Protein AF-A0A8S9LTP0-F1 (afdb_monomer_lite)

Organism: Brassica cretica (NCBI:txid69181)

Foldseek 3Di:
DDDDDDPVPDDVVNPPPQDCCCVQVVDPCNVVVVVVVVVVVLVVQLVVLVVPPQLQVSLVSLLVSLQVLLVPDDDDPVNVVSSVSSLVSNCVRVNPPDPSSVVSCVVNVD

Sequence (110 aa):
MQEDLPVSLLHPDYLRIIGNDLLFFGDSSYKNELVSWSQLVVGELVDAIEQESSQTARGNIALEACNCISSALVMNEKVSQLCLRLLETAKGCLGATDRYLEATKQSLHL

Structure (mmCIF, N/CA/C/O backbone):
data_AF-A0A8S9LTP0-F1
#
_entry.id   AF-A0A8S9LTP0-F1
#
loop_
_atom_site.group_PDB
_atom_site.id
_atom_site.type_symbol
_atom_site.label_atom_id
_atom_site.label_alt_id
_atom_site.label_comp_id
_atom_site.label_asym_id
_atom_site.label_entity_id
_atom_site.label_seq_id
_atom_site.pdbx_PDB_ins_code
_atom_site.Cartn_x
_atom_site.Cartn_y
_atom_site.Cartn_z
_atom_site.occupancy
_atom_site.B_iso_or_equiv
_atom_site.auth_seq_id
_atom_site.auth_comp_id
_atom_site.auth_asym_id
_atom_site.auth_atom_id
_atom_site.pdbx_PDB_model_num
ATOM 1 N N . MET A 1 1 ? 44.442 -11.635 -30.540 1.00 35.06 1 MET A N 1
ATOM 2 C CA . MET A 1 1 ? 45.266 -10.419 -30.411 1.00 35.06 1 MET A CA 1
ATOM 3 C C . MET A 1 1 ? 44.439 -9.326 -31.062 1.00 35.06 1 MET A C 1
ATOM 5 O O . MET A 1 1 ? 44.326 -9.327 -32.277 1.00 35.06 1 MET A O 1
ATOM 9 N N . GLN A 1 2 ? 43.677 -8.578 -30.264 1.00 41.56 2 GLN A N 1
ATOM 10 C CA . GLN A 1 2 ? 42.811 -7.510 -30.764 1.00 41.56 2 GLN A CA 1
ATOM 11 C C . GLN A 1 2 ? 43.703 -6.270 -30.863 1.00 41.56 2 GLN A C 1
ATOM 13 O O . GLN A 1 2 ? 44.269 -5.868 -29.851 1.00 41.56 2 GLN A O 1
ATOM 18 N N . GLU A 1 3 ? 43.928 -5.752 -32.067 1.00 44.91 3 GLU A N 1
ATOM 19 C CA . GLU A 1 3 ? 44.698 -4.520 -32.244 1.00 44.91 3 GLU A CA 1
ATOM 20 C C . GLU A 1 3 ? 43.863 -3.328 -31.761 1.00 44.91 3 GLU A C 1
ATOM 22 O O . GLU A 1 3 ? 42.757 -3.094 -32.252 1.00 44.91 3 GLU A O 1
ATOM 27 N N . ASP A 1 4 ? 44.393 -2.594 -30.782 1.00 54.56 4 ASP A N 1
ATOM 28 C CA . ASP A 1 4 ? 43.830 -1.334 -30.305 1.00 54.56 4 ASP A CA 1
ATOM 29 C C . ASP A 1 4 ? 43.996 -0.263 -31.393 1.00 54.56 4 ASP A C 1
ATOM 31 O O . ASP A 1 4 ? 45.096 0.233 -31.651 1.00 54.56 4 ASP A O 1
ATOM 35 N N . LEU A 1 5 ? 42.896 0.093 -32.058 1.00 50.09 5 LEU A N 1
ATOM 36 C CA . LEU A 1 5 ? 42.886 1.168 -33.047 1.00 50.09 5 LEU A CA 1
ATOM 37 C C . LEU A 1 5 ? 42.984 2.535 -32.332 1.00 50.09 5 LEU A C 1
ATOM 39 O O . LEU A 1 5 ? 42.237 2.774 -31.378 1.00 50.09 5 LEU A O 1
ATOM 43 N N . PRO A 1 6 ? 43.855 3.464 -32.771 1.00 48.56 6 PRO A N 1
ATOM 44 C CA . PRO A 1 6 ? 44.020 4.758 -32.114 1.00 48.56 6 PRO A CA 1
ATOM 45 C C . PRO A 1 6 ? 42.740 5.604 -32.168 1.00 48.56 6 PRO A C 1
ATOM 47 O O . PRO A 1 6 ? 42.134 5.796 -33.224 1.00 48.56 6 PRO A O 1
ATOM 50 N N . VAL A 1 7 ? 42.382 6.179 -31.014 1.00 56.25 7 VAL A N 1
ATOM 51 C CA . VAL A 1 7 ? 41.175 6.997 -30.758 1.00 56.25 7 VAL A CA 1
ATOM 52 C C . VAL A 1 7 ? 41.009 8.171 -31.739 1.00 56.25 7 VAL A C 1
ATOM 54 O O . VAL A 1 7 ? 39.906 8.683 -31.907 1.00 56.25 7 VAL A O 1
ATOM 57 N N . SER A 1 8 ? 42.065 8.574 -32.454 1.00 54.38 8 SER A N 1
ATOM 58 C CA . SER A 1 8 ? 42.015 9.677 -33.421 1.00 54.38 8 SER A CA 1
ATOM 59 C C . SER A 1 8 ? 41.338 9.341 -34.760 1.00 54.38 8 SER A C 1
ATOM 61 O O . SER A 1 8 ? 41.303 10.208 -35.630 1.00 54.38 8 SER A O 1
ATOM 63 N N . LEU A 1 9 ? 40.847 8.110 -34.964 1.00 49.56 9 LEU A N 1
ATOM 64 C CA . LEU A 1 9 ? 40.182 7.674 -36.207 1.00 49.56 9 LEU A CA 1
ATOM 65 C C . LEU A 1 9 ? 38.653 7.544 -36.096 1.00 49.56 9 LEU A C 1
ATOM 67 O O . LEU A 1 9 ? 37.998 7.199 -37.079 1.00 49.56 9 LEU A O 1
ATOM 71 N N . LEU A 1 10 ? 38.061 7.823 -34.933 1.00 54.38 10 LEU A N 1
ATOM 72 C CA . LEU A 1 10 ? 36.606 7.813 -34.782 1.00 54.38 10 LEU A CA 1
ATOM 73 C C . LEU A 1 10 ? 36.019 9.123 -35.331 1.00 54.38 10 LEU A C 1
ATOM 75 O O . LEU A 1 10 ? 36.367 10.212 -34.877 1.00 54.38 10 LEU A O 1
ATOM 79 N N . HIS A 1 11 ? 35.129 9.009 -36.323 1.00 52.19 11 HIS A N 1
ATOM 80 C CA . HIS A 1 11 ? 34.336 10.121 -36.860 1.00 52.19 11 HIS A CA 1
ATOM 81 C C . HIS A 1 11 ? 33.653 10.872 -35.696 1.00 52.19 11 HIS A C 1
ATOM 83 O O . HIS A 1 11 ? 33.211 10.208 -34.755 1.00 52.19 11 HIS A O 1
ATOM 89 N N . PRO A 1 12 ? 33.519 12.211 -35.722 1.00 51.66 12 PRO A N 1
ATOM 90 C CA . PRO A 1 12 ? 32.921 12.976 -34.618 1.00 51.66 12 PRO A CA 1
ATOM 91 C C . PRO A 1 12 ? 31.493 12.531 -34.247 1.00 51.66 12 PRO A C 1
ATOM 93 O O . PRO A 1 12 ? 31.073 12.724 -33.109 1.00 51.66 12 PRO A O 1
ATOM 96 N N . ASP A 1 13 ? 30.786 11.841 -35.146 1.00 53.81 13 ASP A N 1
ATOM 97 C CA . ASP A 1 13 ? 29.470 11.240 -34.877 1.00 53.81 13 ASP A CA 1
ATOM 98 C C . ASP A 1 13 ? 29.525 9.965 -34.010 1.00 53.81 13 ASP A C 1
ATOM 100 O O . ASP A 1 13 ? 28.516 9.560 -33.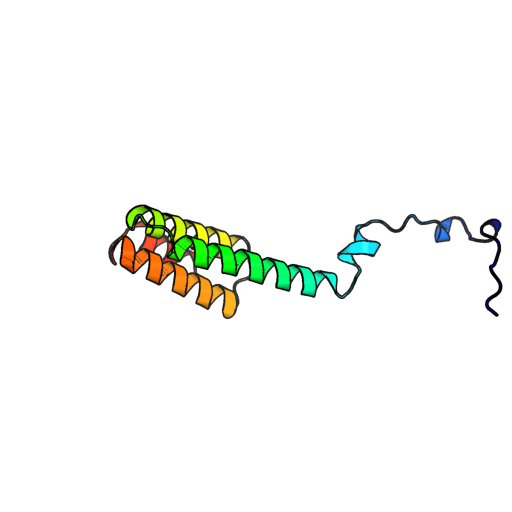433 1.00 53.81 13 ASP A O 1
ATOM 104 N N . TYR A 1 14 ? 30.697 9.330 -33.893 1.00 51.81 14 TYR A N 1
ATOM 105 C CA . TYR A 1 14 ? 30.942 8.159 -33.041 1.00 51.81 14 TYR A CA 1
ATOM 106 C C . TYR A 1 14 ? 31.358 8.543 -31.615 1.00 51.81 14 TYR A C 1
ATOM 108 O O . TYR A 1 14 ? 31.257 7.727 -30.702 1.00 51.81 14 TYR A O 1
ATOM 116 N N . LEU A 1 15 ? 31.765 9.801 -31.400 1.00 53.56 15 LEU A N 1
ATOM 117 C CA . LEU A 1 15 ? 31.974 10.388 -30.074 1.00 53.56 15 LEU A CA 1
ATOM 118 C C . LEU A 1 15 ? 30.686 11.047 -29.555 1.00 53.56 15 LEU A C 1
ATOM 120 O O . LEU A 1 15 ? 30.707 12.058 -28.853 1.00 53.56 15 LEU A O 1
ATOM 124 N N . ARG A 1 16 ? 29.530 10.488 -29.914 1.00 58.44 16 ARG A N 1
ATOM 125 C CA . ARG A 1 16 ? 28.275 10.838 -29.266 1.00 58.44 16 ARG A CA 1
ATOM 126 C C . ARG A 1 16 ? 28.364 10.297 -27.846 1.00 58.44 16 ARG A C 1
ATOM 128 O O . ARG A 1 16 ? 28.272 9.090 -27.647 1.00 58.44 16 ARG A O 1
ATOM 135 N N . ILE A 1 17 ? 28.597 11.188 -26.881 1.00 63.09 17 ILE A N 1
ATOM 136 C CA . ILE A 1 17 ? 28.545 10.872 -25.451 1.00 63.09 17 ILE A CA 1
ATOM 137 C C . ILE A 1 17 ? 27.221 10.144 -25.224 1.00 63.09 17 ILE A C 1
ATOM 139 O O . ILE A 1 17 ? 26.148 10.735 -25.355 1.00 63.09 17 ILE A O 1
ATOM 143 N N . ILE A 1 18 ? 27.303 8.833 -25.001 1.00 60.97 18 ILE A N 1
ATOM 144 C CA . ILE A 1 18 ? 26.132 8.001 -24.767 1.00 60.97 18 ILE A CA 1
ATOM 145 C C . ILE A 1 18 ? 25.568 8.483 -23.435 1.00 60.97 18 ILE A C 1
ATOM 147 O O . ILE A 1 18 ? 26.243 8.407 -22.410 1.00 60.97 18 ILE A O 1
ATOM 151 N N . GLY A 1 19 ? 24.376 9.071 -23.470 1.00 65.31 19 GLY A N 1
ATOM 152 C CA . GLY A 1 19 ? 23.744 9.582 -22.265 1.00 65.31 19 GLY A CA 1
ATOM 153 C C . GLY A 1 19 ? 23.388 8.447 -21.303 1.00 65.31 19 GLY A C 1
ATOM 154 O O . GLY A 1 19 ? 23.297 7.275 -21.681 1.00 65.31 19 GLY A O 1
ATOM 155 N N . ASN A 1 20 ? 23.175 8.795 -20.033 1.00 64.44 20 ASN A N 1
ATOM 156 C CA . ASN A 1 20 ? 22.785 7.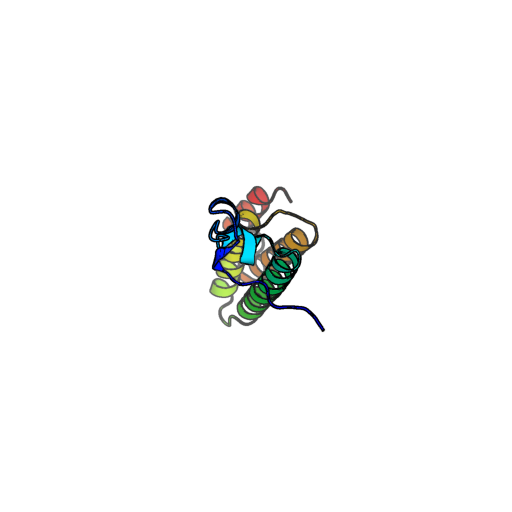830 -18.998 1.00 64.44 20 ASN A CA 1
ATOM 157 C C . ASN A 1 20 ? 21.457 7.120 -19.323 1.00 64.44 20 ASN A C 1
ATOM 159 O O . ASN A 1 20 ? 21.227 6.008 -18.858 1.00 64.44 20 ASN A O 1
ATOM 163 N N . ASP A 1 21 ? 20.605 7.735 -20.144 1.00 62.94 21 ASP A N 1
ATOM 164 C CA . ASP A 1 21 ? 19.413 7.129 -20.739 1.00 62.94 21 ASP A CA 1
ATOM 165 C C . ASP A 1 21 ? 19.740 5.849 -21.521 1.00 62.94 21 ASP A C 1
ATOM 167 O O . ASP A 1 21 ? 19.037 4.854 -21.394 1.00 62.94 21 ASP A O 1
ATOM 171 N N . LEU A 1 22 ? 20.845 5.820 -22.263 1.00 61.16 22 LEU A N 1
ATOM 172 C CA . LEU A 1 22 ? 21.258 4.653 -23.043 1.00 61.16 22 LEU A CA 1
ATOM 173 C C . LEU A 1 22 ? 22.191 3.711 -22.270 1.00 61.16 22 LEU A C 1
ATOM 175 O O . LEU A 1 22 ? 22.128 2.505 -22.487 1.00 61.16 22 LEU A O 1
ATOM 179 N N . LEU A 1 23 ? 23.024 4.229 -21.361 1.00 63.25 23 LEU A N 1
ATOM 180 C CA . LEU A 1 23 ? 23.932 3.401 -20.550 1.00 63.25 23 LEU A CA 1
ATOM 181 C C . LEU A 1 23 ? 23.234 2.689 -19.386 1.00 63.25 23 LEU A C 1
ATOM 183 O O . LEU A 1 23 ? 23.652 1.601 -19.013 1.00 63.25 23 LEU A O 1
ATOM 187 N N . PHE A 1 24 ? 22.204 3.303 -18.797 1.00 60.16 24 PHE A N 1
ATOM 188 C CA . PHE A 1 24 ? 21.548 2.797 -17.589 1.00 60.16 24 PHE A CA 1
ATOM 189 C C . PHE A 1 24 ? 20.116 2.334 -17.871 1.00 60.16 24 PHE A C 1
ATOM 191 O O . PHE A 1 24 ? 19.748 1.222 -17.515 1.00 60.16 24 PHE A O 1
ATOM 198 N N . PHE A 1 25 ? 19.314 3.142 -18.573 1.00 60.09 25 PHE A N 1
ATOM 199 C CA . PHE A 1 25 ? 17.935 2.762 -18.927 1.00 60.09 25 PHE A CA 1
ATOM 200 C C . PHE A 1 25 ? 17.847 1.938 -20.223 1.00 60.09 25 PHE A C 1
ATOM 202 O O . PHE A 1 25 ? 16.811 1.328 -20.497 1.00 60.09 25 PHE A O 1
ATOM 209 N N . GLY A 1 26 ? 18.925 1.916 -21.012 1.00 64.81 26 GLY A N 1
ATOM 210 C CA . GLY A 1 26 ? 19.077 1.074 -22.196 1.00 64.81 26 GLY A CA 1
ATOM 211 C C . GLY A 1 26 ? 19.525 -0.354 -21.883 1.00 64.81 26 GLY A C 1
ATOM 212 O O . GLY A 1 26 ? 19.410 -1.214 -22.759 1.00 64.81 26 GLY A O 1
ATOM 213 N N . ASP A 1 27 ? 19.983 -0.631 -20.654 1.00 77.00 27 ASP A N 1
ATOM 214 C CA . ASP A 1 27 ? 20.279 -1.998 -20.230 1.00 77.00 27 ASP A CA 1
ATOM 215 C C . ASP A 1 27 ? 18.974 -2.793 -20.076 1.00 77.00 27 ASP A C 1
ATOM 217 O O . ASP A 1 27 ? 18.029 -2.393 -19.390 1.00 77.00 27 ASP A O 1
ATOM 221 N N . SER A 1 28 ? 18.915 -3.951 -20.729 1.00 78.75 28 SER A N 1
ATOM 222 C CA . SER A 1 28 ? 17.771 -4.857 -20.645 1.00 78.75 28 SER A CA 1
ATOM 223 C C . SER A 1 28 ? 17.491 -5.374 -19.222 1.00 78.75 28 SER A C 1
ATOM 225 O O . SER A 1 28 ? 16.341 -5.707 -18.924 1.00 78.75 28 SER A O 1
ATOM 227 N N . SER A 1 29 ? 18.497 -5.413 -18.336 1.00 83.88 29 SER A N 1
ATOM 228 C CA . SER A 1 29 ? 18.367 -5.819 -16.933 1.00 83.88 29 SER A CA 1
ATOM 229 C C . SER A 1 29 ? 17.701 -4.750 -16.072 1.00 83.88 29 SER A C 1
ATOM 231 O O . SER A 1 29 ? 16.993 -5.109 -15.131 1.00 83.88 29 SER A O 1
ATOM 233 N N . TYR A 1 30 ? 17.836 -3.464 -16.422 1.00 85.12 30 TYR A N 1
ATOM 234 C CA . TYR A 1 30 ? 17.379 -2.338 -15.602 1.00 85.12 30 TYR A CA 1
ATOM 235 C C . TYR A 1 30 ? 15.915 -2.478 -15.177 1.00 85.12 30 TYR A C 1
ATOM 237 O O . TYR A 1 30 ? 15.575 -2.300 -14.010 1.00 85.12 30 TYR A O 1
ATOM 245 N N . LYS A 1 31 ? 15.030 -2.856 -16.108 1.00 84.50 31 LYS A N 1
ATOM 246 C CA . LYS A 1 31 ? 13.603 -3.046 -15.804 1.00 84.50 31 LYS A CA 1
ATOM 247 C C . LYS A 1 31 ? 13.379 -4.166 -14.787 1.00 84.50 31 LYS A C 1
ATOM 249 O O . LYS A 1 31 ? 12.546 -4.019 -13.898 1.00 84.50 31 LYS A O 1
ATOM 254 N N . ASN A 1 32 ? 14.116 -5.269 -14.906 1.00 88.81 32 ASN A N 1
ATOM 255 C CA . ASN A 1 32 ? 14.001 -6.405 -13.993 1.00 88.81 32 ASN A CA 1
ATOM 256 C C . ASN A 1 32 ? 14.567 -6.070 -12.610 1.00 88.81 32 ASN A C 1
ATOM 258 O O . ASN A 1 32 ? 13.963 -6.424 -11.597 1.00 88.81 32 ASN A O 1
ATOM 262 N N . GLU A 1 33 ? 15.689 -5.354 -12.558 1.00 89.88 33 GLU A N 1
ATOM 263 C CA . GLU A 1 33 ? 16.276 -4.870 -11.309 1.00 89.88 33 GLU A CA 1
ATOM 264 C C . GLU A 1 33 ? 15.343 -3.878 -10.617 1.00 89.88 33 GLU A C 1
ATOM 266 O O . GLU A 1 33 ? 15.043 -4.046 -9.437 1.00 89.88 33 GLU A O 1
ATOM 271 N N . LEU A 1 34 ? 14.795 -2.908 -11.353 1.00 88.44 34 LEU A N 1
ATOM 272 C CA . LEU A 1 34 ? 13.831 -1.944 -10.827 1.00 88.44 34 LEU A CA 1
ATOM 273 C C . LEU A 1 34 ? 12.584 -2.636 -10.265 1.00 88.44 34 LEU A C 1
ATOM 275 O O . LEU A 1 34 ? 12.130 -2.291 -9.175 1.00 88.44 34 LEU A O 1
ATOM 279 N N . VAL A 1 35 ? 12.042 -3.631 -10.973 1.00 89.69 35 VAL A N 1
ATOM 280 C CA . VAL A 1 35 ? 10.923 -4.442 -10.470 1.00 89.69 35 VAL A CA 1
ATOM 281 C C . VAL A 1 35 ? 11.315 -5.191 -9.196 1.00 89.69 35 VAL A C 1
ATOM 283 O O . VAL A 1 35 ? 10.532 -5.202 -8.250 1.00 89.69 35 VAL A O 1
ATOM 286 N N . SER A 1 36 ? 12.515 -5.774 -9.142 1.00 91.56 36 SER A N 1
ATOM 287 C CA . SER A 1 36 ? 12.996 -6.526 -7.974 1.00 91.56 36 SER A CA 1
ATOM 288 C C . SER A 1 36 ? 13.153 -5.623 -6.748 1.00 91.56 36 SER A C 1
ATOM 290 O O . SER A 1 36 ? 12.650 -5.943 -5.673 1.00 91.56 36 SER A O 1
ATOM 292 N N . TRP A 1 37 ? 13.769 -4.452 -6.920 1.00 93.62 37 TRP A N 1
ATOM 293 C CA . TRP A 1 37 ? 13.900 -3.446 -5.866 1.00 93.62 37 TRP A CA 1
ATOM 294 C C . TRP A 1 37 ? 12.547 -2.904 -5.412 1.00 93.62 37 TRP A C 1
ATOM 296 O O . TRP A 1 37 ? 12.308 -2.789 -4.214 1.00 93.62 37 TRP A O 1
ATOM 306 N N . SER A 1 38 ? 11.639 -2.624 -6.350 1.00 93.06 38 SER A N 1
ATOM 307 C CA . SER A 1 38 ? 10.290 -2.155 -6.015 1.00 93.06 38 SER A CA 1
ATOM 308 C C . SER A 1 38 ? 9.527 -3.201 -5.206 1.00 93.06 38 SER A C 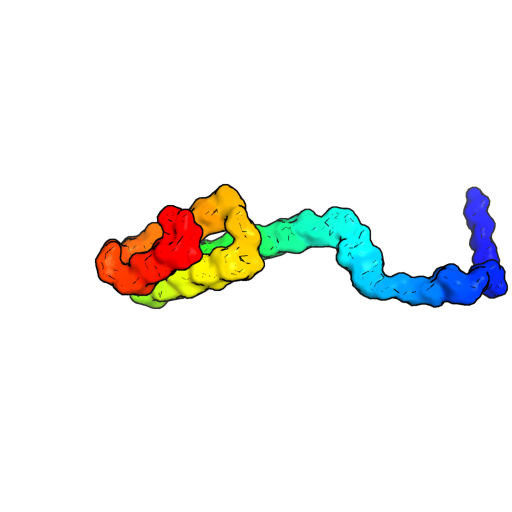1
AT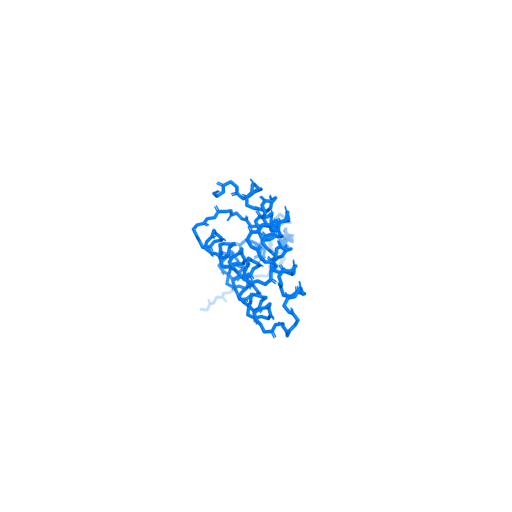OM 310 O O . SER A 1 38 ? 8.885 -2.862 -4.220 1.00 93.06 38 SER A O 1
ATOM 312 N N . GLN A 1 39 ? 9.622 -4.478 -5.588 1.00 93.06 39 GLN A N 1
ATOM 313 C CA . GLN A 1 39 ? 9.002 -5.579 -4.850 1.00 93.06 39 GLN A CA 1
ATOM 314 C C . GLN A 1 39 ? 9.567 -5.707 -3.436 1.00 93.06 39 GLN A C 1
ATOM 316 O O . GLN A 1 39 ? 8.786 -5.860 -2.501 1.00 93.06 39 GLN A O 1
ATOM 321 N N . LEU A 1 40 ? 10.890 -5.607 -3.279 1.00 95.69 40 LEU A N 1
ATOM 322 C CA . LEU A 1 40 ? 11.537 -5.650 -1.969 1.00 95.69 40 LEU A CA 1
ATOM 323 C C . LEU A 1 40 ? 11.056 -4.499 -1.079 1.00 95.69 40 LEU A C 1
ATOM 325 O O . LEU A 1 40 ? 10.556 -4.741 0.012 1.00 95.69 40 LEU A O 1
ATOM 329 N N . VAL A 1 41 ? 11.144 -3.258 -1.563 1.00 95.88 41 VAL A N 1
ATOM 330 C CA . VAL A 1 41 ? 10.759 -2.067 -0.787 1.00 95.88 41 VAL A CA 1
ATOM 331 C C . VAL A 1 41 ? 9.275 -2.090 -0.422 1.00 95.88 41 VAL A C 1
ATOM 333 O O . VAL A 1 41 ? 8.915 -1.770 0.707 1.00 95.88 41 VAL A O 1
ATOM 336 N N . VAL A 1 42 ? 8.405 -2.487 -1.356 1.00 95.81 42 VAL A N 1
ATOM 337 C CA . VAL A 1 42 ? 6.966 -2.616 -1.089 1.00 95.81 42 VAL A CA 1
ATOM 338 C C . VAL A 1 42 ? 6.692 -3.728 -0.073 1.00 95.81 42 VAL A C 1
ATOM 340 O O . VAL A 1 42 ? 5.836 -3.550 0.789 1.00 95.81 42 VAL A O 1
ATOM 343 N N . GLY A 1 43 ? 7.415 -4.848 -0.141 1.00 95.62 43 GLY A N 1
ATOM 344 C CA . GLY A 1 43 ? 7.322 -5.925 0.846 1.00 95.62 43 GLY A CA 1
ATOM 345 C C . GLY A 1 43 ? 7.692 -5.454 2.252 1.00 95.62 43 GLY A C 1
ATOM 346 O O . GLY A 1 43 ? 6.873 -5.559 3.161 1.00 95.62 43 GLY A O 1
ATOM 347 N N . GLU A 1 44 ? 8.869 -4.842 2.402 1.00 97.50 44 GLU A N 1
ATOM 348 C CA . GLU A 1 44 ? 9.353 -4.291 3.677 1.00 97.50 44 GLU A CA 1
ATOM 349 C C . GLU A 1 44 ? 8.392 -3.240 4.254 1.00 97.50 44 GLU A C 1
ATOM 351 O O . GLU A 1 44 ? 8.140 -3.213 5.458 1.00 97.50 44 GLU A O 1
ATOM 356 N N . LEU A 1 45 ? 7.801 -2.395 3.399 1.00 97.12 45 LEU A N 1
ATOM 357 C CA . LEU A 1 45 ? 6.785 -1.430 3.817 1.00 97.12 45 LEU A CA 1
ATOM 358 C C . LEU A 1 45 ? 5.554 -2.127 4.413 1.00 97.12 45 LEU A C 1
ATOM 360 O O . LEU A 1 45 ? 5.075 -1.719 5.469 1.00 97.12 45 LEU A O 1
ATOM 364 N N . VAL A 1 46 ? 5.031 -3.162 3.750 1.00 96.50 46 VAL A N 1
ATOM 365 C CA . VAL A 1 46 ? 3.861 -3.905 4.244 1.00 96.50 46 VAL A CA 1
ATOM 366 C C . VAL A 1 46 ? 4.174 -4.599 5.568 1.00 96.50 46 VAL A C 1
ATOM 368 O O . VAL A 1 46 ? 3.373 -4.518 6.499 1.00 96.50 46 VAL A O 1
ATOM 371 N N . ASP A 1 47 ? 5.344 -5.222 5.681 1.00 97.00 47 ASP A N 1
ATOM 372 C CA . ASP A 1 47 ? 5.748 -5.913 6.905 1.00 97.00 47 ASP A CA 1
ATOM 373 C C . ASP A 1 47 ? 5.947 -4.926 8.069 1.00 97.00 47 ASP A C 1
ATOM 375 O O . ASP A 1 47 ? 5.524 -5.199 9.195 1.00 97.00 47 ASP A O 1
ATOM 379 N N . ALA A 1 48 ? 6.503 -3.739 7.805 1.00 98.06 48 ALA A N 1
ATOM 380 C CA . ALA A 1 48 ? 6.617 -2.671 8.797 1.00 98.06 48 ALA A CA 1
ATOM 381 C C . ALA A 1 48 ? 5.243 -2.165 9.269 1.00 98.06 48 ALA A C 1
ATOM 383 O O . ALA A 1 48 ? 5.043 -1.949 10.466 1.00 98.06 48 ALA A O 1
ATOM 384 N N . ILE A 1 49 ? 4.275 -2.024 8.355 1.00 98.12 49 ILE A N 1
ATOM 385 C CA . ILE A 1 49 ? 2.894 -1.659 8.703 1.00 98.12 49 ILE A CA 1
ATOM 386 C C . ILE A 1 49 ? 2.291 -2.716 9.631 1.00 98.12 49 ILE A C 1
ATOM 388 O O . ILE A 1 49 ? 1.715 -2.373 10.659 1.00 98.12 49 ILE A O 1
ATOM 392 N N . GLU A 1 50 ? 2.441 -4.004 9.326 1.00 95.44 50 GLU A N 1
ATOM 393 C CA . GLU A 1 50 ? 1.896 -5.077 10.168 1.00 95.44 50 GLU A CA 1
ATOM 394 C C . GLU A 1 50 ? 2.505 -5.117 11.576 1.00 95.44 50 GLU A C 1
ATOM 396 O O . GLU A 1 50 ? 1.830 -5.517 12.532 1.00 95.44 50 GLU A O 1
ATOM 401 N N . GLN A 1 51 ? 3.749 -4.660 11.719 1.00 96.94 51 GLN A N 1
ATOM 402 C CA . GLN A 1 51 ? 4.453 -4.562 12.996 1.00 96.94 51 GLN A CA 1
ATOM 403 C C . GLN A 1 51 ? 4.106 -3.297 13.802 1.00 96.94 51 GLN A C 1
ATOM 405 O O . GLN A 1 51 ? 4.418 -3.245 14.993 1.00 96.94 51 GLN A O 1
ATOM 410 N N . GLU A 1 52 ? 3.424 -2.303 13.218 1.00 98.19 52 GLU A N 1
ATOM 411 C CA . GLU A 1 52 ? 3.061 -1.058 13.911 1.00 98.19 52 GLU A CA 1
ATOM 412 C C . GLU A 1 52 ? 2.170 -1.338 15.127 1.00 98.19 52 GLU A C 1
ATOM 414 O O . GLU A 1 52 ? 1.038 -1.794 14.996 1.00 98.19 52 GLU A O 1
ATOM 419 N N . SER A 1 53 ? 2.660 -1.052 16.329 1.00 96.94 53 SER A N 1
ATOM 420 C CA . SER A 1 53 ? 1.998 -1.371 17.599 1.00 96.94 53 SER A CA 1
ATOM 421 C C . SER A 1 53 ? 0.605 -0.750 17.781 1.00 96.94 53 SER A C 1
ATOM 423 O O . SER A 1 53 ? -0.286 -1.384 18.351 1.00 96.94 53 SER A O 1
ATOM 425 N N . SER A 1 54 ? 0.397 0.476 17.301 1.00 98.00 54 SER A N 1
ATOM 426 C CA . SER A 1 54 ? -0.863 1.196 17.452 1.00 98.00 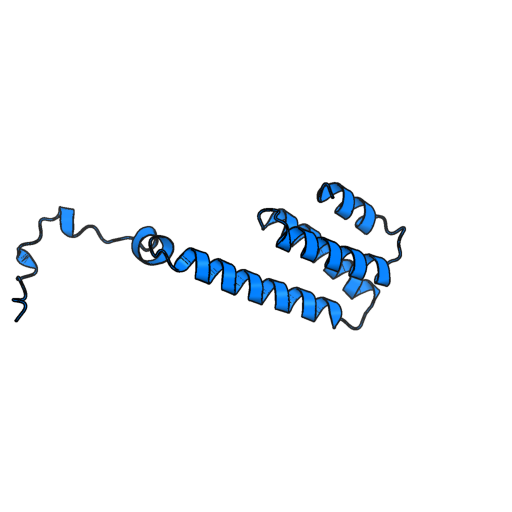54 SER A CA 1
ATOM 427 C C . SER A 1 54 ? -1.853 0.759 16.380 1.00 98.00 54 SER A C 1
ATOM 429 O O . SER A 1 54 ? -1.631 0.999 15.198 1.00 98.00 54 SER A O 1
ATOM 431 N N . GLN A 1 55 ? -2.985 0.169 16.780 1.00 96.56 55 GLN A N 1
ATOM 432 C CA . GLN A 1 55 ? -4.008 -0.279 15.827 1.00 96.56 55 GLN A CA 1
ATOM 433 C C . GLN A 1 55 ? -4.497 0.863 14.933 1.00 96.56 55 GLN A C 1
ATOM 435 O O . GLN A 1 55 ? -4.497 0.737 13.713 1.00 96.56 55 GLN A O 1
ATOM 440 N N . THR A 1 56 ? -4.859 2.010 15.509 1.00 95.75 56 THR A N 1
ATOM 441 C CA . THR A 1 56 ? -5.331 3.152 14.716 1.00 95.75 56 THR A CA 1
ATOM 442 C C . THR A 1 56 ? -4.258 3.657 13.751 1.00 95.75 56 THR A C 1
ATOM 444 O O . THR A 1 56 ? -4.571 3.942 12.597 1.00 95.75 56 THR A O 1
ATOM 447 N N . ALA A 1 57 ? -2.993 3.731 14.184 1.00 97.81 57 ALA A N 1
ATOM 448 C CA . ALA A 1 57 ? -1.902 4.140 13.300 1.00 97.81 57 ALA A CA 1
ATOM 449 C C . ALA A 1 57 ? -1.691 3.120 12.175 1.00 97.81 57 ALA A C 1
ATOM 451 O O . ALA A 1 57 ? -1.696 3.498 11.007 1.00 97.81 57 ALA A O 1
ATOM 452 N N . ARG A 1 58 ? -1.613 1.829 12.516 1.00 98.44 58 ARG A N 1
ATOM 453 C CA . ARG A 1 58 ? -1.503 0.717 11.568 1.00 98.44 58 ARG A CA 1
ATOM 454 C C . ARG A 1 58 ? -2.587 0.780 10.500 1.00 98.44 58 ARG A C 1
ATOM 456 O O . ARG A 1 58 ? -2.287 0.678 9.316 1.00 98.44 58 ARG A O 1
ATOM 46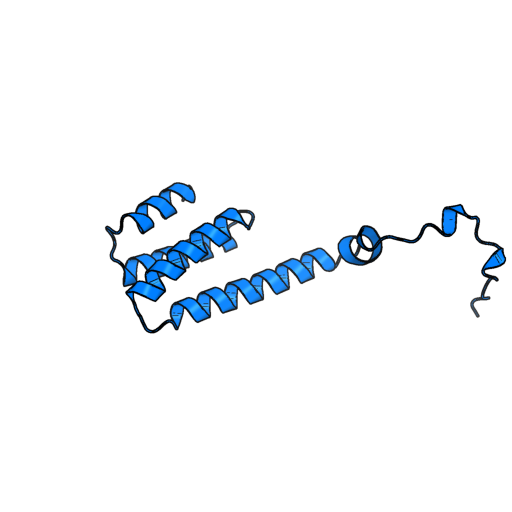3 N N . GLY A 1 59 ? -3.838 0.969 10.911 1.00 97.81 59 GLY A N 1
ATOM 464 C CA . GLY A 1 59 ? -4.962 1.032 9.988 1.00 97.81 59 GLY A CA 1
ATOM 465 C C . GLY A 1 59 ? -4.895 2.231 9.044 1.00 97.81 59 GLY A C 1
ATOM 466 O O . GLY A 1 59 ? -5.091 2.073 7.842 1.00 97.81 59 GLY A O 1
ATOM 467 N N . ASN A 1 60 ? -4.555 3.410 9.567 1.00 97.44 60 ASN A N 1
ATOM 468 C CA . ASN A 1 60 ? -4.416 4.618 8.753 1.00 97.44 60 ASN A CA 1
ATOM 469 C C . ASN A 1 60 ? -3.261 4.504 7.750 1.00 97.44 60 ASN A C 1
ATOM 471 O O . ASN A 1 60 ? -3.449 4.792 6.569 1.00 97.44 60 ASN A O 1
ATOM 475 N N . ILE A 1 61 ? -2.092 4.033 8.196 1.00 98.00 61 ILE A N 1
ATOM 476 C CA . ILE A 1 61 ? -0.922 3.860 7.325 1.00 98.00 61 ILE A CA 1
ATOM 477 C C . ILE A 1 61 ? -1.206 2.783 6.270 1.00 98.00 61 ILE A C 1
ATOM 479 O O . ILE A 1 61 ? -0.811 2.945 5.120 1.00 98.00 61 ILE A O 1
ATOM 483 N N . ALA A 1 62 ? -1.941 1.717 6.610 1.00 98.25 62 ALA A N 1
ATOM 484 C CA . ALA A 1 62 ? -2.343 0.703 5.638 1.00 98.25 62 ALA A CA 1
ATOM 485 C C . ALA A 1 62 ? -3.222 1.283 4.513 1.00 98.25 62 ALA A C 1
ATOM 487 O O . ALA A 1 62 ? -2.991 0.979 3.341 1.00 98.25 62 ALA A O 1
ATOM 488 N N . LEU A 1 63 ? -4.187 2.154 4.841 1.00 97.50 63 LEU A N 1
ATOM 489 C CA . LEU A 1 63 ? -5.005 2.845 3.834 1.00 97.50 63 LEU A CA 1
ATOM 490 C C . LEU A 1 63 ? -4.172 3.795 2.970 1.00 97.50 63 LEU A C 1
ATOM 492 O O . LEU A 1 63 ? -4.316 3.805 1.747 1.00 97.50 63 LEU A O 1
ATOM 496 N N . GLU A 1 64 ? -3.285 4.572 3.591 1.00 96.62 64 GLU A N 1
ATOM 497 C CA . GLU A 1 64 ? -2.405 5.497 2.878 1.00 96.62 64 GLU A CA 1
ATOM 498 C C . GLU A 1 64 ? -1.461 4.751 1.929 1.00 96.62 64 GLU A C 1
ATOM 500 O O . GLU A 1 64 ? -1.379 5.091 0.748 1.00 96.62 64 GLU A O 1
ATOM 505 N N . ALA A 1 65 ? -0.834 3.671 2.397 1.00 97.38 65 ALA A N 1
ATOM 506 C CA . ALA A 1 65 ? 0.002 2.807 1.574 1.00 97.38 65 ALA A CA 1
ATOM 507 C C . ALA A 1 65 ? -0.784 2.219 0.395 1.00 97.38 65 ALA A C 1
ATOM 509 O O . ALA A 1 65 ? -0.293 2.227 -0.730 1.00 97.38 65 ALA A O 1
ATOM 510 N N . CYS A 1 66 ? -2.023 1.772 0.616 1.00 96.94 66 CYS A N 1
ATOM 511 C CA . CYS A 1 66 ? -2.872 1.224 -0.439 1.00 96.94 66 CYS A CA 1
ATOM 512 C C . CYS A 1 66 ? -3.180 2.261 -1.536 1.00 96.94 66 CYS A C 1
ATOM 514 O O . CYS A 1 66 ? -3.049 1.976 -2.732 1.00 96.94 66 CYS A O 1
ATOM 516 N N . ASN A 1 67 ? -3.541 3.484 -1.141 1.00 95.06 67 ASN A N 1
ATOM 517 C CA . ASN A 1 67 ? -3.785 4.590 -2.072 1.00 95.06 67 ASN A CA 1
ATOM 518 C C . ASN A 1 67 ? -2.506 4.971 -2.840 1.00 95.06 67 ASN A C 1
ATOM 520 O O . ASN A 1 67 ? -2.535 5.157 -4.055 1.00 95.06 67 ASN A O 1
ATOM 524 N N . CYS A 1 68 ? -1.367 5.048 -2.150 1.00 95.06 68 CYS A N 1
ATOM 525 C CA . CYS A 1 68 ? -0.083 5.377 -2.764 1.00 95.06 68 CYS A CA 1
ATOM 526 C C . CYS A 1 68 ? 0.360 4.317 -3.779 1.00 95.06 68 CYS A C 1
ATOM 528 O O . CYS A 1 68 ? 0.760 4.658 -4.889 1.00 95.06 68 CYS A O 1
ATOM 530 N N . ILE A 1 69 ? 0.256 3.036 -3.427 1.00 94.94 69 ILE A N 1
ATOM 531 C CA . ILE A 1 69 ? 0.681 1.918 -4.276 1.00 94.94 69 ILE A CA 1
ATOM 532 C C . ILE A 1 69 ? -0.180 1.820 -5.533 1.00 94.94 69 ILE A C 1
ATOM 534 O O . ILE A 1 69 ? 0.362 1.684 -6.628 1.00 94.94 69 ILE A O 1
ATOM 538 N N . SER A 1 70 ? -1.501 1.932 -5.394 1.00 93.12 70 SER A N 1
ATOM 539 C CA . SER A 1 70 ? -2.420 1.892 -6.539 1.00 93.12 70 SER A CA 1
ATOM 540 C C . SER A 1 70 ? -2.276 3.089 -7.480 1.00 93.12 70 SER A C 1
ATOM 542 O O . SER A 1 70 ? -2.505 2.953 -8.678 1.00 93.12 70 SER A O 1
ATOM 544 N N . SER A 1 71 ? -1.859 4.245 -6.959 1.00 92.50 71 SER A N 1
ATOM 545 C CA . SER A 1 71 ? -1.556 5.434 -7.763 1.00 92.50 71 SER A CA 1
ATOM 546 C C . SER A 1 71 ? -0.190 5.342 -8.458 1.00 92.50 71 SER A C 1
ATOM 548 O O . SER A 1 71 ? -0.046 5.734 -9.615 1.00 92.50 71 SER A O 1
ATOM 550 N N . ALA A 1 72 ? 0.825 4.814 -7.768 1.00 92.50 72 ALA A N 1
ATOM 551 C CA . ALA A 1 72 ? 2.202 4.787 -8.258 1.00 92.50 72 ALA A CA 1
ATOM 552 C C . ALA A 1 72 ? 2.511 3.603 -9.189 1.00 92.50 72 ALA A C 1
ATOM 554 O O . ALA A 1 72 ? 3.405 3.707 -10.031 1.00 92.50 72 ALA A O 1
ATOM 555 N N . LEU A 1 73 ? 1.820 2.469 -9.029 1.00 91.69 73 LEU A N 1
ATOM 556 C CA . LEU A 1 73 ? 2.102 1.233 -9.759 1.00 91.69 73 LEU A CA 1
ATOM 557 C C . LEU A 1 73 ? 0.969 0.863 -10.715 1.00 91.69 73 LEU A C 1
ATOM 559 O O . LEU A 1 73 ? -0.208 1.079 -10.449 1.00 91.69 73 LEU A O 1
ATOM 563 N N . VAL A 1 74 ? 1.331 0.211 -11.822 1.00 91.12 74 VAL A N 1
ATOM 564 C CA . VAL A 1 74 ? 0.343 -0.363 -12.742 1.00 91.12 74 VAL A CA 1
ATOM 565 C C . VAL A 1 74 ? -0.405 -1.493 -12.038 1.00 91.12 74 VAL A C 1
ATOM 567 O O . VAL A 1 74 ? 0.200 -2.506 -11.668 1.00 91.12 74 VAL A O 1
ATOM 570 N N . MET A 1 75 ? -1.723 -1.336 -11.907 1.00 89.69 75 MET A N 1
ATOM 571 C CA . MET A 1 75 ? -2.601 -2.356 -11.341 1.00 89.69 75 MET A CA 1
ATOM 572 C C . MET A 1 75 ? -2.506 -3.657 -12.142 1.00 89.69 75 MET A C 1
ATOM 574 O O . MET A 1 75 ? -2.834 -3.732 -13.324 1.00 89.69 75 MET A O 1
ATOM 578 N N . ASN A 1 76 ? -2.029 -4.695 -11.467 1.00 91.06 76 ASN A N 1
ATOM 579 C CA . ASN A 1 76 ? -1.968 -6.071 -11.938 1.00 91.06 76 ASN A CA 1
ATOM 580 C C . ASN A 1 76 ? -2.369 -6.995 -10.781 1.00 91.06 76 ASN A C 1
ATOM 582 O O . ASN A 1 76 ? -2.666 -6.525 -9.682 1.00 91.06 76 ASN A O 1
ATOM 586 N N . GLU A 1 77 ? -2.365 -8.306 -11.001 1.00 92.44 77 GLU A N 1
ATOM 587 C CA . GLU A 1 77 ? -2.788 -9.270 -9.982 1.00 92.44 77 GLU A CA 1
ATOM 588 C C . GLU A 1 77 ? -1.986 -9.158 -8.673 1.00 92.44 77 GLU A C 1
ATOM 590 O O . GLU A 1 77 ? -2.578 -9.127 -7.596 1.00 92.44 77 GLU A O 1
ATOM 595 N N . LYS A 1 78 ? -0.658 -8.991 -8.748 1.00 91.88 78 LYS A N 1
ATOM 596 C CA . LYS A 1 78 ? 0.198 -8.857 -7.557 1.00 91.88 78 LYS A CA 1
ATOM 597 C C . LYS A 1 78 ? -0.106 -7.577 -6.781 1.00 91.88 78 LYS A C 1
ATOM 599 O O . LYS A 1 78 ? -0.233 -7.611 -5.561 1.00 91.88 78 LYS A O 1
ATOM 604 N N . VAL A 1 79 ? -0.242 -6.453 -7.487 1.00 93.12 79 VAL A N 1
ATOM 605 C CA . VAL A 1 79 ? -0.565 -5.157 -6.864 1.00 93.12 79 VAL A CA 1
ATOM 606 C C . VAL A 1 79 ? -1.970 -5.189 -6.255 1.00 93.12 79 VAL A C 1
ATOM 608 O O . VAL A 1 79 ? -2.169 -4.690 -5.151 1.00 93.12 79 VAL A O 1
ATOM 611 N N . SER A 1 80 ? -2.924 -5.846 -6.921 1.00 94.12 80 SER A N 1
ATOM 612 C CA . SER A 1 80 ? -4.298 -6.010 -6.428 1.00 94.12 80 SER A CA 1
ATOM 613 C C . SER A 1 80 ? -4.340 -6.832 -5.142 1.00 94.12 80 SER A C 1
ATOM 615 O O . SER A 1 80 ? -4.949 -6.409 -4.165 1.00 94.12 80 SER A O 1
ATOM 617 N N . GLN A 1 81 ? -3.641 -7.972 -5.102 1.00 94.44 81 GLN A N 1
ATOM 618 C CA . GLN A 1 81 ? -3.525 -8.797 -3.895 1.00 94.44 81 GLN A CA 1
ATOM 619 C C . GLN A 1 81 ? -2.894 -8.023 -2.733 1.00 94.44 81 GLN A C 1
ATOM 621 O O . GLN A 1 81 ? -3.346 -8.135 -1.593 1.00 94.44 81 GLN A O 1
ATOM 626 N N . LEU A 1 82 ? -1.882 -7.203 -3.020 1.00 95.19 82 LEU A N 1
ATOM 627 C CA . LEU A 1 82 ? -1.234 -6.372 -2.013 1.00 95.19 82 LEU A CA 1
ATOM 628 C C . LEU A 1 82 ? -2.175 -5.287 -1.464 1.00 95.19 82 LEU A C 1
ATOM 630 O O . LEU A 1 82 ? -2.272 -5.117 -0.250 1.00 95.19 82 LEU A O 1
ATOM 634 N N . CYS A 1 83 ? -2.922 -4.610 -2.339 1.00 95.75 83 CYS A N 1
ATOM 635 C CA . CYS A 1 83 ? -3.942 -3.640 -1.937 1.00 95.75 83 CYS A CA 1
ATOM 636 C C . CYS A 1 83 ? -5.046 -4.298 -1.092 1.00 95.75 83 CYS A C 1
ATOM 638 O O . CYS A 1 83 ? -5.445 -3.752 -0.068 1.00 95.75 83 CYS A O 1
ATOM 640 N N . LEU A 1 84 ? -5.491 -5.505 -1.458 1.00 95.44 84 LEU A N 1
ATOM 641 C CA . LEU A 1 84 ? -6.463 -6.271 -0.669 1.00 95.44 84 LEU A CA 1
ATOM 642 C C . LEU A 1 84 ? -5.926 -6.638 0.723 1.00 95.44 84 LEU A C 1
ATOM 644 O O . LEU A 1 84 ? -6.654 -6.500 1.705 1.00 95.44 84 LEU A O 1
ATOM 648 N N . ARG A 1 85 ? -4.654 -7.048 0.835 1.00 96.62 85 ARG A N 1
ATOM 649 C CA . ARG A 1 85 ? -4.005 -7.307 2.135 1.00 96.62 85 ARG A CA 1
ATOM 650 C C . ARG A 1 85 ? -3.999 -6.048 3.006 1.00 96.62 85 ARG A C 1
ATOM 652 O O . ARG A 1 85 ? -4.389 -6.115 4.167 1.00 96.62 85 ARG A O 1
ATOM 659 N N . LEU A 1 86 ? -3.627 -4.897 2.443 1.00 97.75 86 LEU A N 1
ATOM 660 C CA . LEU A 1 86 ? -3.630 -3.612 3.153 1.00 97.75 86 LEU A CA 1
ATOM 661 C C . LEU A 1 86 ? -5.041 -3.183 3.587 1.00 97.75 86 LEU A C 1
ATOM 663 O O . LEU A 1 86 ? -5.223 -2.729 4.716 1.00 97.75 86 LEU A O 1
ATOM 667 N N . LEU A 1 87 ? -6.048 -3.381 2.733 1.00 96.50 87 LEU A N 1
ATOM 668 C CA . LEU A 1 87 ? -7.452 -3.123 3.060 1.00 96.50 87 LEU A CA 1
ATOM 669 C C . LEU A 1 87 ? -7.956 -3.996 4.214 1.00 96.50 87 LEU A C 1
ATOM 671 O O . LEU A 1 87 ? -8.640 -3.489 5.102 1.00 96.50 87 LEU A O 1
ATOM 675 N N . GLU A 1 88 ? -7.629 -5.290 4.232 1.00 96.25 88 GLU A N 1
ATOM 676 C CA . GLU A 1 88 ? -8.008 -6.172 5.344 1.00 96.25 88 GLU A CA 1
ATOM 677 C C . GLU A 1 88 ? -7.272 -5.799 6.640 1.00 96.25 88 GLU A C 1
ATOM 679 O O . GLU A 1 88 ? -7.898 -5.766 7.702 1.00 96.25 88 GLU A O 1
ATOM 684 N N . THR A 1 89 ? -5.995 -5.408 6.565 1.00 97.44 89 THR A N 1
ATOM 685 C CA . THR A 1 89 ? -5.263 -4.855 7.718 1.00 97.44 89 THR A CA 1
ATOM 686 C C . THR A 1 89 ? -5.946 -3.599 8.259 1.00 97.44 89 THR A C 1
ATOM 688 O O . THR A 1 89 ? -6.195 -3.499 9.464 1.00 97.44 89 THR A O 1
ATOM 691 N N . ALA A 1 90 ? -6.312 -2.658 7.384 1.00 97.31 90 ALA A N 1
ATOM 692 C CA . ALA A 1 90 ? -7.024 -1.444 7.767 1.00 97.31 90 ALA A CA 1
ATOM 693 C C . ALA A 1 90 ? -8.384 -1.747 8.403 1.00 97.31 90 ALA A C 1
ATOM 695 O O . ALA A 1 90 ? -8.697 -1.241 9.480 1.00 97.31 90 ALA A O 1
ATOM 696 N N . LYS A 1 91 ? -9.166 -2.631 7.783 1.00 96.44 91 LYS A N 1
ATOM 697 C CA . LYS A 1 91 ? -10.474 -3.075 8.272 1.00 96.44 91 LYS A CA 1
ATOM 698 C C . LYS A 1 91 ? -10.396 -3.733 9.648 1.00 96.44 91 LYS A C 1
ATOM 700 O O . LYS A 1 91 ? -11.247 -3.456 10.491 1.00 96.44 91 LYS A O 1
ATOM 705 N N . GLY A 1 92 ? -9.385 -4.569 9.892 1.00 96.56 92 GLY A N 1
ATOM 706 C CA . GLY A 1 92 ? -9.160 -5.200 11.194 1.00 96.56 92 GLY A CA 1
ATOM 707 C C . GLY A 1 92 ? -8.804 -4.206 12.304 1.00 96.56 92 GLY A C 1
ATOM 708 O O . GLY A 1 92 ? -9.093 -4.469 13.468 1.00 96.56 92 GLY A O 1
ATOM 709 N N . CYS A 1 93 ? -8.217 -3.058 11.950 1.00 96.62 93 CYS A N 1
ATOM 710 C CA . CYS A 1 93 ? -7.757 -2.051 12.906 1.00 96.62 93 CYS A CA 1
ATOM 711 C C . CYS A 1 93 ? -8.746 -0.897 13.140 1.00 96.62 93 CYS A C 1
ATOM 713 O O . CYS A 1 93 ? -8.871 -0.415 14.263 1.00 96.62 93 CYS A O 1
ATOM 715 N N . LEU A 1 94 ? -9.414 -0.425 12.084 1.00 94.94 94 LEU A N 1
ATOM 716 C CA . LEU A 1 94 ? -10.318 0.735 12.113 1.00 94.94 94 LEU A CA 1
ATOM 717 C C . LEU A 1 94 ? -11.797 0.329 12.192 1.00 94.94 94 LEU A C 1
ATOM 719 O O . LEU A 1 94 ? -12.641 1.127 12.593 1.00 94.94 94 LEU A O 1
ATOM 723 N N . GLY A 1 95 ? -12.112 -0.918 11.833 1.00 90.31 95 GLY A N 1
ATOM 724 C CA . GLY A 1 95 ? -13.472 -1.432 11.724 1.00 90.31 95 GLY A CA 1
ATOM 725 C C . GLY A 1 95 ? -14.021 -1.389 10.294 1.00 90.31 95 GLY A C 1
ATOM 726 O O . GLY A 1 95 ? -13.586 -0.620 9.440 1.00 90.31 95 GLY A O 1
ATOM 727 N N . ALA A 1 96 ? -15.016 -2.238 10.024 1.00 86.06 96 ALA A N 1
ATOM 728 C CA . ALA A 1 96 ? -15.558 -2.446 8.677 1.00 86.06 96 ALA A CA 1
ATOM 729 C C . ALA A 1 96 ? -16.401 -1.283 8.127 1.00 86.06 96 ALA A C 1
ATOM 731 O O . ALA A 1 96 ? -16.699 -1.274 6.939 1.00 86.06 96 ALA A O 1
ATOM 732 N N . THR A 1 97 ? -16.795 -0.329 8.971 1.00 84.62 97 THR A N 1
ATOM 733 C CA . THR A 1 97 ? -17.613 0.836 8.595 1.00 84.62 97 THR A CA 1
ATOM 734 C C . THR A 1 97 ? -16.802 2.128 8.536 1.00 84.62 97 THR A C 1
ATOM 736 O O . THR A 1 97 ? -17.382 3.215 8.544 1.00 84.62 97 THR A O 1
ATOM 739 N N . ASP A 1 98 ? -15.471 2.035 8.547 1.00 93.62 98 ASP A N 1
ATOM 740 C CA . ASP A 1 98 ? -14.622 3.212 8.436 1.00 93.62 98 ASP A CA 1
ATOM 741 C C . ASP A 1 98 ? -14.815 3.898 7.071 1.00 93.62 98 ASP A C 1
ATOM 743 O O . ASP A 1 98 ? -14.821 3.268 6.011 1.00 93.62 98 ASP A O 1
ATOM 747 N N . ARG A 1 99 ? -14.992 5.222 7.094 1.00 92.06 99 ARG A N 1
ATOM 748 C CA . ARG A 1 99 ? -15.281 6.014 5.889 1.00 92.06 99 ARG A CA 1
ATOM 749 C C . ARG A 1 99 ? -14.121 6.038 4.894 1.00 92.06 99 ARG A C 1
ATOM 751 O O . ARG A 1 99 ? -14.361 6.185 3.698 1.00 92.06 99 ARG A O 1
ATOM 758 N N . TYR A 1 100 ? -12.882 5.956 5.376 1.00 91.56 100 TYR A N 1
ATOM 759 C CA . TYR A 1 100 ? -11.693 5.993 4.532 1.00 91.56 100 TYR A CA 1
ATOM 760 C C . TYR A 1 100 ? -11.450 4.627 3.898 1.00 91.56 100 TYR A C 1
ATOM 762 O O . TYR A 1 100 ? -11.087 4.571 2.728 1.00 91.56 100 TYR A O 1
ATOM 770 N N . LEU A 1 101 ? -11.760 3.541 4.613 1.00 92.19 101 LEU A N 1
ATOM 771 C CA . LEU A 1 101 ? -11.777 2.193 4.044 1.00 92.19 101 LEU A CA 1
ATOM 772 C C . LEU A 1 101 ? -12.707 2.105 2.823 1.00 92.19 101 LEU A C 1
ATOM 774 O O . LEU A 1 101 ? -12.297 1.625 1.767 1.00 92.19 101 LEU A O 1
ATOM 778 N N . GLU A 1 102 ? -13.944 2.594 2.944 1.00 90.81 102 GLU A N 1
ATOM 779 C CA . GLU A 1 102 ? -14.905 2.583 1.833 1.00 90.81 102 GLU A CA 1
ATOM 780 C C . GLU A 1 102 ? -14.474 3.485 0.668 1.00 90.81 102 GLU A C 1
ATOM 782 O O . GLU A 1 102 ? -14.596 3.094 -0.493 1.00 90.81 102 GLU A O 1
ATOM 787 N N . ALA A 1 103 ? -13.906 4.659 0.957 1.00 89.94 103 ALA A N 1
ATOM 788 C CA . ALA A 1 103 ? -13.372 5.547 -0.075 1.00 89.94 103 ALA A CA 1
ATOM 789 C C . ALA A 1 103 ? -12.205 4.903 -0.849 1.00 89.94 103 ALA A C 1
ATOM 791 O O . ALA A 1 103 ? -12.176 4.964 -2.078 1.00 89.94 103 ALA A O 1
ATOM 792 N N . THR A 1 104 ? -11.277 4.238 -0.152 1.00 90.31 104 THR A N 1
ATOM 793 C CA . THR A 1 104 ? -10.146 3.544 -0.786 1.00 90.31 104 THR A CA 1
ATOM 794 C C . THR A 1 104 ? -10.602 2.354 -1.630 1.00 90.31 104 THR A C 1
ATOM 796 O O . THR A 1 104 ? -10.097 2.163 -2.735 1.00 90.31 104 THR A O 1
ATOM 799 N N . LYS A 1 105 ? -11.596 1.572 -1.185 1.00 89.69 105 LYS A N 1
ATOM 800 C CA . LYS A 1 105 ? -12.182 0.508 -2.025 1.00 89.69 105 LYS A CA 1
ATOM 801 C C . LYS A 1 105 ? -12.717 1.064 -3.345 1.00 89.69 105 LYS A C 1
ATOM 803 O O . LYS A 1 105 ? -12.412 0.526 -4.405 1.00 89.69 105 LYS A O 1
ATOM 808 N N . GLN A 1 106 ? -13.456 2.174 -3.287 1.00 87.38 106 GLN A N 1
ATOM 809 C CA . GLN A 1 106 ? -14.014 2.815 -4.481 1.00 87.38 106 GLN A CA 1
ATOM 810 C C . GLN A 1 106 ? -12.926 3.280 -5.454 1.00 87.38 106 GLN A C 1
ATOM 812 O O . GLN A 1 106 ? -13.081 3.096 -6.661 1.00 87.38 106 GLN A O 1
ATOM 817 N N . SER A 1 107 ? -11.817 3.839 -4.954 1.00 83.69 107 SER A N 1
ATOM 818 C CA . SER A 1 107 ? -10.714 4.296 -5.812 1.00 83.69 107 SER A CA 1
ATOM 819 C C . SER A 1 107 ? -9.955 3.163 -6.497 1.00 83.69 107 SER A C 1
ATOM 821 O O . SER A 1 107 ? -9.322 3.390 -7.523 1.00 83.69 107 SER A O 1
ATOM 823 N N . LEU A 1 108 ? -10.010 1.948 -5.950 1.00 83.44 108 LEU A N 1
ATOM 824 C CA . LEU A 1 108 ? -9.303 0.797 -6.506 1.00 83.44 108 LEU A CA 1
ATOM 825 C C . LEU A 1 108 ? -10.074 0.104 -7.637 1.00 83.44 108 LEU A C 1
ATOM 827 O O . LEU A 1 108 ? -9.496 -0.750 -8.304 1.00 83.44 108 LEU A O 1
ATOM 831 N N . HIS A 1 109 ? -11.350 0.455 -7.854 1.00 71.94 109 HIS A N 1
ATOM 832 C CA . HIS A 1 109 ? -12.256 -0.261 -8.765 1.00 71.94 109 HIS A CA 1
ATOM 833 C C . HIS A 1 109 ? -12.245 -1.794 -8.558 1.00 71.94 109 HIS A C 1
ATOM 835 O O . HIS A 1 109 ? -12.442 -2.550 -9.512 1.00 71.94 109 HIS A O 1
ATOM 841 N N . LEU A 1 110 ? -11.985 -2.232 -7.320 1.00 60.22 110 LEU A N 1
ATOM 842 C CA . LEU A 1 110 ? -12.004 -3.629 -6.875 1.00 60.22 110 LEU A CA 1
ATOM 843 C C . LEU A 1 110 ? -13.411 -4.056 -6.446 1.00 60.22 110 LEU A C 1
ATOM 845 O O . LEU A 1 110 ? -14.147 -3.205 -5.892 1.00 60.22 110 LEU A O 1
#

Radius of gyration: 23.0 Å; chains: 1; bounding box: 63×23×54 Å

InterPro domains:
  IPR029705 VPS35 endosomal protein sorting factor-like [PTHR13673] (2-108)

pLDDT: mean 83.81, std 17.18, range [35.06, 98.44]

Secondary structure (DSSP, 8-state):
------GGGS-TTT-----HHHHTSSSTTHHHHHHHHHHHHHHHHHHHHHH-S-HHHHHHHHHHHHHHHHHHS---HHHHHHHHHHHHHHHHHH-TT-HHHHHHHHHTT-